Protein AF-A0A660M214-F1 (afdb_monomer)

Nearest PDB structures (foldseek):
  4fum-assembly1_A-2  TM=7.458E-01  e=4.446E-04  Staphylococcus epidermidis RP62A
  4wve-assembly2_B  TM=6.785E-01  e=3.160E-04  Staphylococcus aureus subsp. aureus NCTC 8325
  4fup-assembly2_B-3  TM=7.230E-01  e=7.010E-04  Staphylococcus epidermidis RP62A
  8deo-assembly1_A  TM=7.365E-01  e=8.802E-04  Staphylococcus epidermidis RP62A
  2ltj-assembly1_A  TM=4.507E-01  e=3.652E-03  Streptococcus pneumoniae

Solvent-accessible surface area (backbone atoms only — not comparable to full-atom values): 10164 Å² total; per-residue (Å²): 142,86,84,80,87,81,83,82,80,82,82,82,87,82,90,80,88,81,88,85,90,88,83,90,80,91,79,80,89,75,94,69,86,72,80,74,72,78,74,82,79,77,74,78,84,47,70,44,86,66,47,79,44,78,33,81,49,53,81,44,81,46,78,50,78,32,98,67,36,57,47,80,43,81,76,36,79,54,38,69,12,29,30,36,41,21,40,48,76,48,89,96,56,73,66,49,73,42,77,78,38,78,47,36,52,21,30,34,35,32,43,50,35,70,75,84,71,82,78,75,69,77,80,55,46,61,61,12,23,32,17,63,80,65,51,80,41,72,47,64,57,93,70,37,37,61,93,40,81,26,67,65,43,78,36,70,89

Structure (mmCIF, N/CA/C/O backbone):
data_AF-A0A660M214-F1
#
_entry.id   AF-A0A660M214-F1
#
loop_
_atom_site.group_PDB
_atom_site.id
_atom_site.type_symbol
_atom_site.label_atom_id
_atom_site.label_alt_id
_atom_site.label_comp_id
_atom_site.label_asym_id
_atom_site.label_entity_id
_atom_site.label_seq_id
_atom_site.pdbx_PDB_ins_code
_atom_site.Cartn_x
_atom_site.Cartn_y
_atom_site.Cartn_z
_atom_site.occupancy
_atom_site.B_iso_or_equiv
_atom_site.auth_seq_id
_atom_site.auth_comp_id
_atom_site.auth_asym_id
_atom_site.auth_atom_id
_atom_site.pdbx_PDB_model_num
ATOM 1 N N . MET A 1 1 ? 21.172 -10.373 41.834 1.00 44.69 1 MET A N 1
ATOM 2 C CA . MET A 1 1 ? 19.997 -9.555 42.207 1.00 44.69 1 MET A CA 1
ATOM 3 C C . MET A 1 1 ? 19.151 -9.334 40.966 1.00 44.69 1 MET A C 1
ATOM 5 O O . MET A 1 1 ? 19.720 -8.984 39.944 1.00 44.69 1 MET A O 1
ATOM 9 N N . GLY A 1 2 ? 17.842 -9.585 41.038 1.00 45.97 2 GLY A N 1
ATOM 10 C CA . GLY A 1 2 ? 16.908 -9.370 39.926 1.00 45.97 2 GLY A CA 1
ATOM 11 C C . GLY A 1 2 ? 15.868 -10.484 39.840 1.00 45.97 2 GLY A C 1
ATOM 12 O O . GLY A 1 2 ? 16.108 -11.518 39.226 1.00 45.97 2 GLY A O 1
ATOM 13 N N . SER A 1 3 ? 14.757 -10.296 40.544 1.00 45.28 3 SER A N 1
ATOM 14 C CA . SER A 1 3 ? 13.721 -11.285 40.849 1.00 45.28 3 SER A CA 1
ATOM 15 C C . SER A 1 3 ? 12.850 -11.655 39.638 1.00 45.28 3 SER A C 1
ATOM 17 O O . SER A 1 3 ? 12.422 -10.786 38.886 1.00 45.28 3 SER A O 1
ATOM 19 N N . LYS A 1 4 ? 12.539 -12.950 39.482 1.00 48.91 4 LYS A N 1
ATOM 20 C CA . LYS A 1 4 ? 11.520 -13.462 38.545 1.00 48.91 4 LYS A CA 1
ATOM 21 C C . LYS A 1 4 ? 10.114 -13.236 39.123 1.00 48.91 4 LYS A C 1
ATOM 23 O O . LYS A 1 4 ? 9.922 -13.546 40.300 1.00 48.91 4 LYS A O 1
ATOM 28 N N . PRO A 1 5 ? 9.116 -12.796 38.338 1.00 50.34 5 PRO A N 1
ATOM 29 C CA . PRO A 1 5 ? 7.734 -12.793 38.794 1.00 50.34 5 PRO A CA 1
ATOM 30 C C . PRO A 1 5 ? 7.165 -14.218 38.744 1.00 50.34 5 PRO A C 1
ATOM 32 O O . PRO A 1 5 ? 7.150 -14.869 37.700 1.00 50.34 5 PRO A O 1
ATOM 35 N N . GLN A 1 6 ? 6.711 -14.707 39.896 1.00 41.81 6 GLN A N 1
ATOM 36 C CA . GLN A 1 6 ? 5.898 -15.914 40.005 1.00 41.81 6 GLN A CA 1
ATOM 37 C C . GLN A 1 6 ? 4.448 -15.542 39.686 1.00 41.81 6 GLN A C 1
ATOM 39 O O . GLN A 1 6 ? 3.819 -14.764 40.402 1.00 41.81 6 GLN A O 1
ATOM 44 N N . VAL A 1 7 ? 3.935 -16.087 38.584 1.00 44.34 7 VAL A N 1
ATOM 45 C CA . VAL A 1 7 ? 2.523 -16.022 38.202 1.00 44.34 7 VAL A CA 1
ATOM 46 C C . VAL A 1 7 ? 1.737 -16.942 39.132 1.00 44.34 7 VAL A C 1
ATOM 48 O O . VAL A 1 7 ? 1.877 -18.164 39.086 1.00 44.34 7 VAL A O 1
ATOM 51 N N . VAL A 1 8 ? 0.901 -16.344 39.976 1.00 43.09 8 VAL A N 1
ATOM 52 C CA . VAL A 1 8 ? -0.061 -17.051 40.823 1.00 43.09 8 VAL A CA 1
ATOM 53 C C . VAL A 1 8 ? -1.225 -17.496 39.935 1.00 43.09 8 VAL A C 1
ATOM 55 O O . VAL A 1 8 ? -2.023 -16.679 39.482 1.00 43.09 8 VAL A O 1
ATOM 58 N N . LYS A 1 9 ? -1.307 -18.798 39.645 1.00 42.56 9 LYS A N 1
ATOM 59 C CA . LYS A 1 9 ? -2.476 -19.416 39.007 1.00 42.56 9 LYS A CA 1
ATOM 60 C C . LYS A 1 9 ? -3.574 -19.597 40.058 1.00 42.56 9 LYS A C 1
ATOM 62 O O . LYS A 1 9 ? -3.429 -20.405 40.972 1.00 42.56 9 LYS A O 1
ATOM 67 N N . GLY A 1 10 ? -4.653 -18.830 39.914 1.00 36.16 10 GLY A N 1
ATOM 68 C CA . GLY A 1 10 ? -5.899 -19.008 40.656 1.00 36.16 10 GLY A CA 1
ATOM 69 C C . GLY A 1 10 ? -6.578 -20.333 40.299 1.00 36.16 10 GLY A C 1
ATOM 70 O O . GLY A 1 10 ? -6.592 -20.752 39.142 1.00 36.16 10 GLY A O 1
ATOM 71 N N . VAL A 1 11 ? -7.096 -20.991 41.331 1.00 43.12 11 VAL A N 1
ATOM 72 C CA . VAL A 1 11 ? -7.696 -22.326 41.327 1.00 43.12 11 VAL A CA 1
ATOM 73 C C . VAL A 1 11 ? -9.134 -22.264 40.799 1.00 43.12 11 VAL A C 1
ATOM 75 O O . VAL A 1 11 ? -9.935 -21.455 41.262 1.00 43.12 11 VAL A O 1
ATOM 78 N N . ILE A 1 12 ? -9.454 -23.137 39.841 1.00 42.00 12 ILE A N 1
ATOM 79 C CA . ILE A 1 12 ? -10.815 -23.432 39.371 1.00 42.00 12 ILE A CA 1
ATOM 80 C C . ILE A 1 12 ? -11.453 -24.406 40.369 1.00 42.00 12 ILE A C 1
ATOM 82 O O . ILE A 1 12 ? -10.830 -25.392 40.760 1.00 42.00 12 ILE A O 1
ATOM 86 N N . GLY A 1 13 ? -12.676 -24.102 40.800 1.00 35.78 13 GLY A N 1
ATOM 87 C CA . GLY A 1 13 ? -13.401 -24.869 41.806 1.00 35.78 13 GLY A CA 1
ATOM 88 C C . GLY A 1 13 ? -13.932 -26.221 41.328 1.00 35.78 13 GLY A C 1
ATOM 89 O O . GLY A 1 13 ? -14.158 -26.447 40.143 1.00 35.78 13 GLY A O 1
ATOM 90 N N . ALA A 1 14 ? -14.209 -27.087 42.300 1.00 40.84 14 ALA A N 1
ATOM 91 C CA . ALA A 1 14 ? -15.187 -28.160 42.192 1.00 40.84 14 ALA A CA 1
ATOM 92 C C . ALA A 1 14 ? -15.768 -28.421 43.588 1.00 40.84 14 ALA A C 1
ATOM 94 O O . ALA A 1 14 ? -15.049 -28.747 44.531 1.00 40.84 14 ALA A O 1
ATOM 95 N N . ALA A 1 15 ? -17.077 -28.220 43.710 1.00 46.31 15 ALA A N 1
ATOM 96 C CA . ALA A 1 15 ? -17.875 -28.605 44.858 1.00 46.31 15 ALA A CA 1
ATOM 97 C C . ALA A 1 15 ? -18.158 -30.110 44.799 1.00 46.31 15 ALA A C 1
ATOM 99 O O . ALA A 1 15 ? -18.688 -30.575 43.795 1.00 46.31 15 ALA A O 1
ATOM 100 N N . VAL A 1 16 ? -17.881 -30.842 45.879 1.00 43.28 16 VAL A N 1
ATOM 101 C CA . VAL A 1 16 ? -18.529 -32.125 46.195 1.00 43.28 16 VAL A CA 1
ATOM 102 C C . VAL A 1 16 ? -18.650 -32.207 47.716 1.00 43.28 16 VAL A C 1
ATOM 104 O O . VAL A 1 16 ? -17.652 -32.139 48.429 1.00 43.28 16 VAL A O 1
ATOM 107 N N . GLY A 1 17 ? -19.887 -32.272 48.207 1.00 37.81 17 GLY A N 1
ATOM 108 C CA . GLY A 1 17 ? -20.182 -32.470 49.623 1.00 37.81 17 GLY A CA 1
ATOM 109 C C . GLY A 1 17 ? -19.992 -33.920 50.069 1.00 37.81 17 GLY A C 1
ATOM 110 O O . GLY A 1 17 ? -19.817 -34.807 49.245 1.00 37.81 17 GLY A O 1
ATOM 111 N N . ILE A 1 18 ? -20.068 -34.143 51.380 1.00 39.72 18 ILE A N 1
ATOM 112 C CA . ILE A 1 18 ? -20.897 -35.160 52.050 1.00 39.72 18 ILE A CA 1
ATOM 113 C C . ILE A 1 18 ? -20.797 -34.919 53.565 1.00 39.72 18 ILE A C 1
ATOM 115 O O . ILE A 1 18 ? -19.770 -34.502 54.093 1.00 39.72 18 ILE A O 1
ATOM 119 N N . ALA A 1 19 ? -21.932 -35.132 54.223 1.00 48.41 19 ALA A N 1
ATOM 120 C CA . ALA A 1 19 ? -22.223 -34.913 55.628 1.00 48.41 19 ALA A CA 1
ATOM 121 C C . ALA A 1 19 ? -21.449 -35.818 56.602 1.00 48.41 19 ALA A C 1
ATOM 123 O O . ALA A 1 19 ? -21.146 -36.964 56.283 1.00 48.41 19 ALA A O 1
ATOM 124 N N . ALA A 1 20 ? -21.305 -35.356 57.848 1.00 40.50 20 ALA A N 1
ATOM 125 C CA . ALA A 1 20 ? -21.393 -36.220 59.023 1.00 40.50 20 ALA A CA 1
ATOM 126 C C . ALA A 1 20 ? -21.871 -35.420 60.247 1.00 40.50 20 ALA A C 1
ATOM 128 O O . ALA A 1 20 ? -21.416 -34.311 60.515 1.00 40.50 20 ALA A O 1
ATOM 129 N N . LEU A 1 21 ? -22.843 -36.011 60.935 1.00 43.28 21 LEU A N 1
ATOM 130 C CA . LEU A 1 21 ? -23.552 -35.537 62.120 1.00 43.28 21 LEU A CA 1
ATOM 131 C C . LEU A 1 21 ? -22.698 -35.636 63.393 1.00 43.28 21 LEU A C 1
ATOM 133 O O . LEU A 1 21 ? -21.898 -36.559 63.513 1.00 43.28 21 LEU A O 1
ATOM 137 N N . ALA A 1 22 ? -23.020 -34.775 64.366 1.00 41.94 22 ALA A N 1
ATOM 138 C CA . ALA A 1 22 ? -23.243 -35.064 65.796 1.00 41.94 22 ALA A CA 1
ATOM 139 C C . ALA A 1 22 ? -22.580 -34.034 66.725 1.00 41.94 22 ALA A C 1
ATOM 141 O O . ALA A 1 22 ? -21.421 -33.676 66.543 1.00 41.94 22 ALA A O 1
ATOM 142 N N . GLY A 1 23 ? -23.302 -33.636 67.779 1.00 37.66 23 GLY A N 1
ATOM 143 C CA . GLY A 1 23 ? -22.687 -33.059 68.978 1.00 37.66 23 GLY A CA 1
ATOM 144 C C . GLY A 1 23 ? -23.420 -31.867 69.580 1.00 37.66 23 GLY A C 1
ATOM 145 O O . GLY A 1 23 ? -23.038 -30.725 69.374 1.00 37.66 23 GLY A O 1
ATOM 146 N N . ILE A 1 24 ? -24.461 -32.161 70.352 1.00 54.25 24 ILE A N 1
ATOM 147 C CA . ILE A 1 24 ? -25.142 -31.280 71.309 1.00 54.25 24 ILE A CA 1
ATOM 148 C C . ILE A 1 24 ? -24.187 -30.613 72.318 1.00 54.25 24 ILE A C 1
ATOM 150 O O . ILE A 1 24 ? -23.389 -31.293 72.954 1.00 54.25 24 ILE A O 1
ATOM 154 N N . ALA A 1 25 ? -24.362 -29.313 72.565 1.00 43.66 25 ALA A N 1
ATOM 155 C CA . ALA A 1 25 ? -24.104 -28.692 73.868 1.00 43.66 25 ALA A CA 1
ATOM 156 C C . ALA A 1 25 ? -24.850 -27.353 73.947 1.00 43.66 25 ALA A C 1
ATOM 158 O O . ALA A 1 25 ? -24.541 -26.406 73.226 1.00 43.66 25 ALA A O 1
ATOM 159 N N . GLY A 1 26 ? -25.868 -27.298 74.805 1.00 42.84 26 GLY A N 1
ATOM 160 C CA . GLY A 1 26 ? -26.567 -26.064 75.134 1.00 42.84 26 GLY A CA 1
ATOM 161 C C . GLY A 1 26 ? -25.719 -25.176 76.041 1.00 42.84 26 GLY A C 1
ATOM 162 O O . GLY A 1 26 ? -25.086 -25.661 76.975 1.00 42.84 26 GLY A O 1
ATOM 163 N N . ALA A 1 27 ? -25.764 -23.869 75.797 1.00 47.03 27 ALA A N 1
ATOM 164 C CA . ALA A 1 27 ? -25.379 -22.863 76.773 1.00 47.03 27 ALA A CA 1
ATOM 165 C C . ALA A 1 27 ? -26.286 -21.631 76.626 1.00 47.03 27 ALA A C 1
ATOM 167 O O . ALA A 1 27 ? -26.189 -20.870 75.671 1.00 47.03 27 ALA A O 1
ATOM 168 N N . MET A 1 28 ? -27.213 -21.525 77.580 1.00 41.56 28 MET A N 1
ATOM 169 C CA . MET A 1 28 ? -27.619 -20.319 78.306 1.00 41.56 28 MET A CA 1
ATOM 170 C C . MET A 1 28 ? -27.736 -18.996 77.522 1.00 41.56 28 MET A C 1
ATOM 172 O O . MET A 1 28 ? -26.759 -18.316 77.227 1.00 41.56 28 MET A O 1
ATOM 176 N N . SER A 1 29 ? -28.996 -18.605 77.327 1.00 46.06 29 SER A N 1
ATOM 177 C CA . SER A 1 29 ? -29.542 -17.244 77.379 1.00 46.06 29 SER A CA 1
ATOM 178 C C . SER A 1 29 ? -28.566 -16.110 77.730 1.00 46.06 29 SER A C 1
ATOM 180 O O . SER A 1 29 ? -28.118 -15.998 78.870 1.00 46.06 29 SER A O 1
ATOM 182 N N . ASN A 1 30 ? -28.434 -15.147 76.816 1.00 47.56 30 ASN A N 1
ATOM 183 C CA . ASN A 1 30 ? -28.446 -13.747 77.223 1.00 47.56 30 ASN A CA 1
ATOM 184 C C . ASN A 1 30 ? -29.223 -12.920 76.191 1.00 47.56 30 ASN A C 1
ATOM 186 O O . ASN A 1 30 ? -28.785 -12.723 75.058 1.00 47.56 30 ASN A O 1
ATOM 190 N N . GLY A 1 31 ? -30.430 -12.503 76.575 1.00 54.09 31 GLY A N 1
ATOM 191 C CA . GLY A 1 31 ? -31.305 -11.662 75.771 1.00 54.09 31 GLY A CA 1
ATOM 192 C C . GLY A 1 31 ? -30.732 -10.257 75.637 1.00 54.09 31 GLY A C 1
ATOM 193 O O . GLY A 1 31 ? -31.048 -9.369 76.420 1.00 54.09 31 GLY A O 1
ATOM 194 N N . GLN A 1 32 ? -29.917 -10.046 74.612 1.00 46.84 32 GLN A N 1
ATOM 195 C CA . GLN 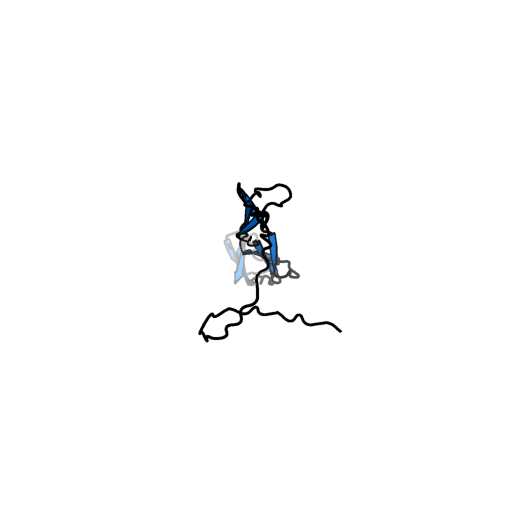A 1 32 ? -29.677 -8.731 74.036 1.00 46.84 32 GLN A CA 1
ATOM 196 C C . GLN A 1 32 ? -30.253 -8.772 72.625 1.00 46.84 32 GLN A C 1
ATOM 198 O O . GLN A 1 32 ? -29.621 -9.264 71.693 1.00 46.84 32 GLN A O 1
ATOM 203 N N . GLN A 1 33 ? -31.490 -8.290 72.481 1.00 50.88 33 GLN A N 1
ATOM 204 C CA . GLN A 1 33 ? -32.053 -7.930 71.184 1.00 50.88 33 GLN A CA 1
ATOM 205 C C . GLN A 1 33 ? -31.212 -6.782 70.622 1.00 50.88 33 GLN A C 1
ATOM 207 O O . GLN A 1 33 ? -31.506 -5.605 70.822 1.00 50.88 33 GLN A O 1
ATOM 212 N N . GLN A 1 34 ? -30.118 -7.135 69.952 1.00 46.06 34 GLN A N 1
ATOM 213 C CA . GLN A 1 34 ? -29.415 -6.224 69.073 1.00 46.06 34 GLN A CA 1
ATOM 214 C C . GLN A 1 34 ? -30.371 -5.948 67.917 1.00 46.06 34 GLN A C 1
ATOM 216 O O . GLN A 1 34 ? -30.558 -6.781 67.031 1.00 46.06 34 GLN A O 1
ATOM 221 N N . HIS A 1 35 ? -31.025 -4.788 67.962 1.00 49.97 35 HIS A N 1
ATOM 222 C CA . HIS A 1 35 ? -31.578 -4.167 66.770 1.00 49.97 35 HIS A CA 1
ATOM 223 C C . HIS A 1 35 ? -30.417 -3.998 65.787 1.00 49.97 35 HIS A C 1
ATOM 225 O O . HIS A 1 35 ? -29.660 -3.033 65.863 1.00 49.97 35 HIS A O 1
ATOM 231 N N . ALA A 1 36 ? -30.235 -4.983 64.908 1.00 50.72 36 ALA A N 1
ATOM 232 C CA . ALA A 1 36 ? -29.344 -4.872 63.774 1.00 50.72 36 ALA A CA 1
ATOM 233 C C . ALA A 1 36 ? -29.888 -3.745 62.893 1.00 50.72 36 ALA A C 1
ATOM 235 O O . ALA A 1 36 ? -30.927 -3.884 62.245 1.00 50.72 36 ALA A O 1
ATOM 236 N N . THR A 1 37 ? -29.214 -2.600 62.911 1.00 56.75 37 THR A N 1
ATOM 237 C CA . THR A 1 37 ? -29.400 -1.572 61.893 1.00 56.75 37 THR A CA 1
ATOM 238 C C . THR A 1 37 ? -29.143 -2.215 60.526 1.00 56.75 37 THR A C 1
ATOM 240 O O . THR A 1 37 ? -28.146 -2.928 60.375 1.00 56.75 37 THR A O 1
ATOM 243 N N . PRO A 1 38 ? -30.020 -2.018 59.522 1.00 57.97 38 PRO A N 1
ATOM 244 C CA . PRO A 1 38 ? -29.754 -2.509 58.178 1.00 57.97 38 PRO A CA 1
ATOM 245 C C . PRO A 1 38 ? -28.405 -1.960 57.718 1.00 57.97 38 PRO A C 1
ATOM 247 O O . PRO A 1 38 ? -28.174 -0.750 57.786 1.00 57.97 38 PRO A O 1
ATOM 250 N N . ALA A 1 39 ? -27.506 -2.842 57.277 1.00 56.41 39 ALA A N 1
ATOM 251 C CA . ALA A 1 39 ? -26.265 -2.413 56.649 1.00 56.41 39 ALA A CA 1
ATOM 252 C C . ALA A 1 39 ? -26.612 -1.439 55.505 1.00 56.41 39 ALA A C 1
ATOM 254 O O . ALA A 1 39 ? -27.578 -1.694 54.775 1.00 56.41 39 ALA A O 1
ATOM 255 N N . PRO A 1 40 ? -25.882 -0.321 55.341 1.00 56.69 40 PRO A N 1
ATOM 256 C CA . PRO A 1 40 ? -26.174 0.627 54.280 1.00 56.69 40 PRO A CA 1
ATOM 257 C C . PRO A 1 40 ? -26.089 -0.106 52.941 1.00 56.69 40 PRO A C 1
ATOM 259 O O . PRO A 1 40 ? -25.043 -0.642 52.576 1.00 56.69 40 PRO A O 1
ATOM 262 N N . VAL A 1 41 ? -27.210 -0.163 52.223 1.00 57.22 41 VAL A N 1
ATOM 263 C CA . VAL A 1 41 ? -27.279 -0.753 50.886 1.00 57.22 41 VAL A CA 1
ATOM 264 C C . VAL A 1 41 ? -26.455 0.143 49.968 1.00 57.22 41 VAL A C 1
ATOM 266 O O . VAL A 1 41 ? -26.931 1.174 49.490 1.00 57.22 41 VAL A O 1
ATOM 269 N N . ILE A 1 42 ? -25.188 -0.212 49.752 1.00 64.69 42 ILE A N 1
ATOM 270 C CA . ILE A 1 42 ? -24.345 0.461 48.768 1.00 64.69 42 ILE A CA 1
ATOM 271 C C . ILE A 1 42 ? -24.939 0.129 47.400 1.00 64.69 42 ILE A C 1
ATOM 273 O O . ILE A 1 42 ? -24.706 -0.943 46.849 1.00 64.69 42 ILE A O 1
ATOM 277 N N . GLN A 1 43 ? -25.757 1.035 46.863 1.00 66.50 43 GLN A N 1
ATOM 278 C CA . GLN A 1 43 ? -26.312 0.860 45.524 1.00 66.50 43 GLN A CA 1
ATOM 279 C C . GLN A 1 43 ? -25.151 0.791 44.515 1.00 66.50 43 GLN A C 1
ATOM 281 O O . GLN A 1 43 ? -24.276 1.664 44.568 1.00 66.50 43 GLN A O 1
ATOM 286 N N . PRO A 1 44 ? -25.103 -0.195 43.606 1.00 85.06 44 PRO A N 1
ATOM 287 C CA . PRO A 1 44 ? -24.039 -0.279 42.610 1.00 85.06 44 PRO A CA 1
ATOM 288 C C . PRO A 1 44 ? -24.106 0.909 41.637 1.00 85.06 44 PRO A C 1
ATOM 290 O O . PRO A 1 44 ? -25.181 1.449 41.375 1.00 85.06 44 PRO A O 1
ATOM 293 N N . VAL A 1 45 ? -22.957 1.346 41.110 1.00 91.00 45 VAL A N 1
ATOM 294 C CA . VAL A 1 45 ? -22.922 2.332 40.016 1.00 91.00 45 VAL A CA 1
ATOM 295 C C . VAL A 1 45 ? -23.321 1.635 38.724 1.00 91.00 45 VAL A C 1
ATOM 297 O O . VAL A 1 45 ? -22.780 0.586 38.379 1.00 91.00 45 VAL A O 1
ATOM 300 N N . THR A 1 46 ? -24.273 2.226 38.016 1.00 94.44 46 THR A N 1
ATOM 301 C CA . THR A 1 46 ? -24.729 1.775 36.699 1.00 94.44 46 THR A CA 1
ATOM 302 C C . THR A 1 46 ? -24.186 2.708 35.623 1.00 94.44 46 THR A C 1
ATOM 304 O O . THR A 1 46 ? -23.842 3.850 35.914 1.00 94.44 46 THR A O 1
ATOM 307 N N . TYR A 1 47 ? -24.082 2.216 34.389 1.00 95.69 47 TYR A N 1
ATOM 308 C CA . TYR A 1 47 ? -23.572 2.988 33.257 1.00 95.69 47 TYR A CA 1
ATOM 309 C C . TYR A 1 47 ? -24.612 3.023 32.137 1.00 95.69 47 TYR A C 1
ATOM 311 O O . TYR A 1 47 ? -25.099 1.971 31.718 1.00 95.69 47 TYR A O 1
ATOM 319 N N . SER A 1 48 ? -24.941 4.220 31.661 1.00 94.88 48 SER A N 1
ATOM 320 C CA . SER A 1 48 ? -25.946 4.482 30.623 1.00 94.88 48 SER A CA 1
ATOM 321 C C . SER A 1 48 ? -25.447 5.536 29.628 1.00 94.88 48 SER A C 1
ATOM 323 O O . SER A 1 48 ? -24.281 5.929 29.665 1.00 94.88 48 SER A O 1
ATOM 325 N N . ASP A 1 49 ? -26.312 5.954 28.696 1.00 96.25 49 ASP A N 1
ATOM 326 C CA . ASP A 1 49 ? -26.058 7.069 27.767 1.00 96.25 49 ASP A CA 1
ATOM 327 C C . ASP A 1 49 ? -24.756 6.921 26.977 1.00 96.25 49 ASP A C 1
ATOM 329 O O . ASP A 1 49 ? -23.924 7.826 26.884 1.00 96.25 49 ASP A O 1
ATOM 333 N N . CYS A 1 50 ? -24.564 5.719 26.439 1.00 97.56 50 CYS A N 1
ATOM 334 C CA . CYS A 1 50 ? -23.328 5.357 25.780 1.00 97.56 50 CYS A CA 1
ATOM 335 C C . CYS A 1 50 ? -23.222 5.968 24.381 1.00 97.56 50 CYS A C 1
ATOM 337 O O . CYS A 1 50 ? -24.163 5.883 23.591 1.00 97.56 50 CYS A O 1
ATOM 339 N N . ARG A 1 51 ? -22.034 6.469 24.037 1.00 97.94 51 ARG A N 1
ATOM 340 C CA . ARG A 1 51 ? -21.669 6.852 22.668 1.00 97.94 51 ARG A CA 1
ATOM 341 C C . ARG A 1 51 ? -20.503 6.017 22.158 1.00 97.94 51 ARG A C 1
ATOM 343 O O . ARG A 1 51 ? -19.674 5.563 22.946 1.00 97.94 51 ARG A O 1
ATOM 350 N N . THR A 1 52 ? -20.438 5.840 20.846 1.00 98.25 52 THR A N 1
ATOM 351 C CA . THR A 1 52 ? -19.288 5.223 20.182 1.00 98.25 52 THR A CA 1
ATOM 352 C C . THR A 1 52 ? -18.397 6.316 19.616 1.00 98.25 52 THR A C 1
ATOM 354 O O . THR A 1 52 ? -18.878 7.234 18.959 1.00 98.25 52 THR A O 1
ATOM 357 N N . GLU A 1 53 ? -17.103 6.206 19.875 1.00 98.12 53 GLU A N 1
ATOM 358 C CA . GLU A 1 53 ? -16.062 7.047 19.297 1.00 98.12 53 GLU A CA 1
ATOM 359 C C . GLU A 1 53 ? -15.088 6.175 18.504 1.00 98.12 53 GLU A C 1
ATOM 361 O O . GLU A 1 53 ? -14.808 5.032 18.876 1.00 98.12 53 GLU A O 1
ATOM 366 N N . GLU A 1 54 ? -14.558 6.719 17.415 1.00 98.38 54 GLU A N 1
ATOM 367 C CA . GLU A 1 54 ? -13.555 6.041 16.599 1.00 98.38 54 GLU A CA 1
ATOM 368 C C . GLU A 1 54 ? -12.182 6.067 17.279 1.00 98.38 54 GLU A C 1
ATOM 370 O O . GLU A 1 54 ? -11.819 7.015 17.981 1.00 98.38 54 GLU A O 1
ATOM 375 N N . ILE A 1 55 ? -11.409 5.005 17.058 1.00 98.38 55 ILE A N 1
ATOM 376 C CA . ILE A 1 55 ? -9.999 4.931 17.437 1.00 98.38 55 ILE A CA 1
ATOM 377 C C . ILE A 1 55 ? -9.193 4.976 16.134 1.00 98.38 55 ILE A C 1
ATOM 379 O O . ILE A 1 55 ? -9.309 4.043 15.332 1.00 98.38 55 ILE A O 1
ATOM 383 N N . PRO A 1 56 ? -8.393 6.025 15.884 1.00 98.38 56 PRO A N 1
ATOM 384 C CA . PRO A 1 56 ? -7.594 6.096 14.671 1.00 98.38 56 PRO A CA 1
ATOM 385 C C . PRO A 1 56 ? -6.530 4.995 14.669 1.00 98.38 56 PRO A C 1
ATOM 387 O O . PRO A 1 56 ? -6.071 4.547 15.721 1.00 98.38 56 PRO A O 1
ATOM 390 N N . PHE A 1 57 ? -6.129 4.572 13.476 1.00 98.12 57 PHE A N 1
ATOM 391 C CA . PHE A 1 57 ? -4.974 3.704 13.300 1.00 98.12 57 PHE A CA 1
ATOM 392 C C . PHE A 1 57 ? -3.725 4.526 12.986 1.00 98.12 57 PHE A C 1
ATOM 394 O O . PHE A 1 57 ? -3.807 5.657 12.504 1.00 98.12 57 PHE A O 1
ATOM 401 N N . GLU A 1 58 ? -2.559 3.925 13.197 1.00 98.00 58 GLU A N 1
ATOM 402 C CA . GLU A 1 58 ? -1.280 4.523 12.823 1.00 98.00 58 GLU A CA 1
ATOM 403 C C . GLU A 1 58 ? -0.758 3.944 11.506 1.00 98.00 58 GLU A C 1
ATOM 405 O O . GLU A 1 58 ? -1.129 2.841 11.093 1.00 98.00 58 GLU A O 1
ATOM 410 N N . THR A 1 59 ? 0.135 4.683 10.844 1.00 98.38 59 THR A N 1
ATOM 411 C CA . THR A 1 59 ? 0.886 4.171 9.691 1.00 98.38 59 THR A CA 1
ATOM 412 C C . THR A 1 59 ? 2.269 3.719 10.138 1.00 98.38 59 THR A C 1
ATOM 414 O O . THR A 1 59 ? 3.021 4.502 10.715 1.00 98.38 59 THR A O 1
ATOM 417 N N . GLN A 1 60 ? 2.616 2.469 9.852 1.00 98.19 60 GLN A N 1
ATOM 418 C CA . GLN A 1 60 ? 3.909 1.876 10.170 1.00 98.19 60 GLN A CA 1
ATOM 419 C C . GLN A 1 60 ? 4.682 1.550 8.895 1.00 98.19 60 GLN A C 1
ATOM 421 O O . GLN A 1 60 ? 4.108 1.122 7.894 1.00 98.19 60 GLN A O 1
ATOM 426 N N . TYR A 1 61 ? 5.998 1.741 8.954 1.00 97.50 61 TYR A N 1
ATOM 427 C CA . TYR A 1 61 ? 6.906 1.437 7.857 1.00 97.50 61 TYR A CA 1
ATOM 428 C C . TYR A 1 61 ? 7.777 0.238 8.224 1.00 97.50 61 TYR A C 1
ATOM 430 O O . TYR A 1 61 ? 8.416 0.227 9.274 1.00 97.50 61 TYR A O 1
ATOM 438 N N . GLU A 1 62 ? 7.828 -0.748 7.338 1.00 97.44 62 GLU A N 1
ATOM 439 C CA . GLU A 1 62 ? 8.673 -1.937 7.459 1.00 97.44 62 GLU A CA 1
ATOM 440 C C . GLU A 1 62 ? 9.678 -2.007 6.299 1.00 97.44 62 GLU A C 1
ATOM 442 O O . GLU A 1 62 ? 9.483 -1.392 5.252 1.00 97.44 62 GLU A O 1
ATOM 447 N N . GLY A 1 63 ? 10.738 -2.803 6.452 1.00 95.38 63 GLY A N 1
ATOM 448 C CA . GLY A 1 63 ? 11.732 -3.043 5.403 1.00 95.38 63 GLY A CA 1
ATOM 449 C C . GLY A 1 63 ? 12.959 -2.138 5.499 1.00 95.38 63 GLY A C 1
ATOM 450 O O . GLY A 1 63 ? 13.293 -1.632 6.569 1.00 95.38 63 GLY A O 1
ATOM 451 N N . SER A 1 64 ? 13.679 -1.982 4.388 1.00 92.69 64 SER A N 1
ATOM 452 C CA . SER A 1 64 ? 14.954 -1.260 4.361 1.00 92.69 64 SER A CA 1
ATOM 453 C C . SER A 1 64 ? 15.098 -0.375 3.132 1.00 92.69 64 SER A C 1
ATOM 455 O O . SER A 1 64 ? 14.416 -0.532 2.117 1.00 92.69 64 SER A O 1
ATOM 457 N N . THR A 1 65 ? 16.003 0.592 3.241 1.00 9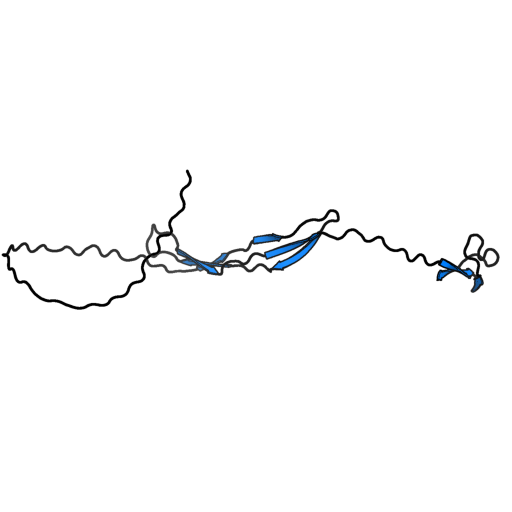4.38 65 THR A N 1
ATOM 458 C CA . THR A 1 65 ? 16.386 1.476 2.146 1.00 94.38 65 THR A CA 1
ATOM 459 C C . THR A 1 65 ? 17.702 0.990 1.545 1.00 94.38 65 THR A C 1
ATOM 461 O O . THR A 1 65 ? 18.634 0.624 2.260 1.00 94.38 65 THR A O 1
ATOM 464 N N . GLY A 1 66 ? 17.768 0.932 0.215 1.00 93.56 66 GLY A N 1
ATOM 465 C CA . GLY A 1 66 ? 18.987 0.570 -0.503 1.00 93.56 66 GLY A CA 1
ATOM 466 C C . GLY A 1 66 ? 19.804 1.789 -0.911 1.00 93.56 66 GLY A C 1
ATOM 467 O O . GLY A 1 66 ? 19.294 2.908 -0.952 1.00 93.56 66 GLY A O 1
ATOM 468 N N . GLN A 1 67 ? 21.052 1.552 -1.322 1.00 95.81 67 GLN A N 1
ATOM 469 C CA . GLN A 1 67 ? 21.929 2.580 -1.899 1.00 95.81 67 GLN A CA 1
ATOM 470 C C . GLN A 1 67 ? 21.298 3.291 -3.111 1.00 95.81 67 GLN A C 1
ATOM 472 O O . GLN A 1 67 ? 21.544 4.471 -3.337 1.00 95.81 67 GLN A O 1
ATOM 477 N N . TYR A 1 68 ? 20.465 2.585 -3.880 1.00 93.44 68 TYR A N 1
ATOM 478 C CA . TYR A 1 68 ? 19.786 3.111 -5.070 1.00 93.44 68 TYR A CA 1
ATOM 479 C C . TYR A 1 68 ? 18.347 3.581 -4.791 1.00 93.44 68 TYR A C 1
ATOM 481 O O . TYR A 1 68 ? 17.553 3.742 -5.720 1.00 93.44 68 TYR A O 1
ATOM 489 N N . GLY A 1 69 ? 17.999 3.785 -3.517 1.00 95.88 69 GLY A N 1
ATOM 490 C CA . GLY A 1 69 ? 16.657 4.144 -3.068 1.00 95.88 69 GLY A CA 1
ATOM 491 C C . GLY A 1 69 ? 15.793 2.930 -2.722 1.00 95.88 69 GLY A C 1
ATOM 492 O O . GLY A 1 69 ? 16.293 1.836 -2.443 1.00 95.88 69 GLY A O 1
ATOM 493 N N . TYR A 1 70 ? 14.479 3.134 -2.701 1.00 97.06 70 TYR A N 1
ATOM 494 C CA . TYR A 1 70 ? 13.487 2.119 -2.353 1.00 97.06 70 TYR A CA 1
ATOM 495 C C . TYR A 1 70 ? 12.171 2.354 -3.100 1.00 97.06 70 TYR A C 1
ATOM 497 O O . TYR A 1 70 ? 11.923 3.442 -3.618 1.00 97.06 70 TYR A O 1
ATOM 505 N N . THR A 1 71 ? 11.331 1.327 -3.142 1.00 96.62 71 THR A N 1
ATOM 506 C CA . THR A 1 71 ? 9.923 1.408 -3.544 1.00 96.62 71 THR A CA 1
ATOM 507 C C . THR A 1 71 ? 9.032 1.167 -2.333 1.00 96.62 71 THR A C 1
ATOM 509 O O . THR A 1 71 ? 9.423 0.423 -1.435 1.00 96.62 71 THR A O 1
ATOM 512 N N . GLU A 1 72 ? 7.843 1.764 -2.315 1.00 97.94 72 GLU A N 1
ATOM 513 C CA . GLU A 1 72 ? 6.839 1.555 -1.267 1.00 97.94 72 GLU A CA 1
ATOM 514 C C . GLU A 1 72 ? 5.659 0.744 -1.801 1.00 97.94 72 GLU A C 1
ATOM 516 O O . GLU A 1 72 ? 5.182 0.980 -2.911 1.00 97.94 72 GLU A O 1
ATOM 521 N N . ALA A 1 73 ? 5.189 -0.207 -0.998 1.00 97.44 73 ALA A N 1
ATOM 522 C CA . ALA A 1 73 ? 3.977 -0.968 -1.264 1.00 97.44 73 ALA A CA 1
ATOM 523 C C . ALA A 1 73 ? 3.144 -1.089 0.014 1.00 97.44 73 ALA A C 1
ATOM 525 O O . ALA A 1 73 ? 3.683 -1.317 1.097 1.00 97.44 73 ALA A O 1
ATOM 526 N N . VAL A 1 74 ? 1.822 -0.970 -0.110 1.00 98.19 74 VAL A N 1
ATOM 527 C CA . VAL A 1 74 ? 0.908 -1.217 1.011 1.00 98.19 74 VAL A CA 1
ATOM 528 C C . VAL A 1 74 ? 0.853 -2.722 1.261 1.00 98.19 74 VAL A C 1
ATOM 530 O O . VAL A 1 74 ? 0.386 -3.481 0.415 1.00 98.19 74 VAL A O 1
ATOM 533 N N . LYS A 1 75 ? 1.336 -3.158 2.426 1.00 97.81 75 LYS A N 1
ATOM 534 C CA . LYS A 1 75 ? 1.242 -4.550 2.892 1.00 97.81 75 LYS A CA 1
ATOM 535 C C . LYS A 1 75 ? -0.063 -4.801 3.635 1.00 97.81 75 LYS A C 1
ATOM 537 O O . LYS A 1 75 ? -0.618 -5.890 3.537 1.00 97.81 75 LYS A O 1
ATOM 542 N N . GLN A 1 76 ? -0.543 -3.804 4.372 1.00 98.19 76 GLN A N 1
ATOM 543 C CA . GLN A 1 76 ? -1.789 -3.895 5.122 1.00 98.19 76 GLN A CA 1
ATOM 544 C C . GLN A 1 76 ? -2.506 -2.552 5.107 1.00 98.19 76 GLN A C 1
ATOM 546 O O . GLN A 1 76 ? -1.919 -1.531 5.459 1.00 98.19 76 GLN A O 1
ATOM 551 N N . GLN A 1 77 ? -3.782 -2.561 4.733 1.00 98.31 77 GLN A N 1
ATOM 552 C CA . GLN A 1 77 ? -4.621 -1.375 4.828 1.00 98.31 77 GLN A CA 1
ATOM 553 C C . GLN A 1 77 ? -5.022 -1.139 6.287 1.00 98.31 77 GLN A C 1
ATOM 555 O O . GLN A 1 77 ? -5.440 -2.067 6.978 1.00 98.31 77 GLN A O 1
ATOM 560 N N . GLY A 1 78 ? -4.913 0.109 6.741 1.00 98.06 78 GLY A N 1
ATOM 561 C CA . GLY A 1 78 ? -5.379 0.496 8.067 1.00 98.06 78 GLY A CA 1
ATOM 562 C C . GLY A 1 78 ? -6.902 0.479 8.176 1.00 98.06 78 GLY A C 1
ATOM 563 O O . GLY A 1 78 ? -7.604 0.845 7.231 1.00 98.06 78 GLY A O 1
ATOM 564 N N . VAL A 1 79 ? -7.402 0.069 9.339 1.00 98.44 79 VAL A N 1
ATOM 565 C CA . VAL A 1 79 ? -8.830 0.042 9.672 1.00 98.44 79 VAL A CA 1
ATOM 566 C C . VAL A 1 79 ? -9.018 0.736 11.011 1.00 98.44 79 VAL A C 1
ATOM 568 O O . VAL A 1 79 ? -8.333 0.414 11.983 1.00 98.44 79 VAL A O 1
ATOM 571 N N . VAL A 1 80 ? -9.928 1.707 11.063 1.00 98.44 80 VAL A N 1
A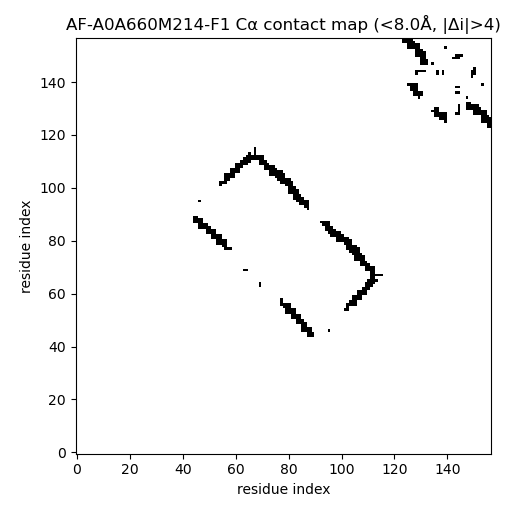TOM 572 C CA . VAL A 1 80 ? -10.240 2.418 12.307 1.00 98.44 80 VAL A CA 1
ATOM 573 C C . VAL A 1 80 ? -10.870 1.461 13.317 1.00 98.44 80 VAL A C 1
ATOM 575 O O . VAL A 1 80 ? -11.694 0.614 12.973 1.00 98.44 80 VAL A O 1
ATOM 578 N N . GLY A 1 81 ? -10.453 1.583 14.571 1.00 98.38 81 GLY A N 1
ATOM 579 C CA . GLY A 1 81 ? -11.082 0.902 15.692 1.00 98.38 81 GLY A CA 1
ATOM 580 C C . GLY A 1 81 ? -12.278 1.693 16.213 1.00 98.38 81 GLY A C 1
ATOM 581 O O . GLY A 1 81 ? -12.611 2.771 15.720 1.00 98.38 81 GLY A O 1
ATOM 582 N N . SER A 1 82 ? -12.909 1.188 17.266 1.00 98.38 82 SER A N 1
ATOM 583 C CA . SE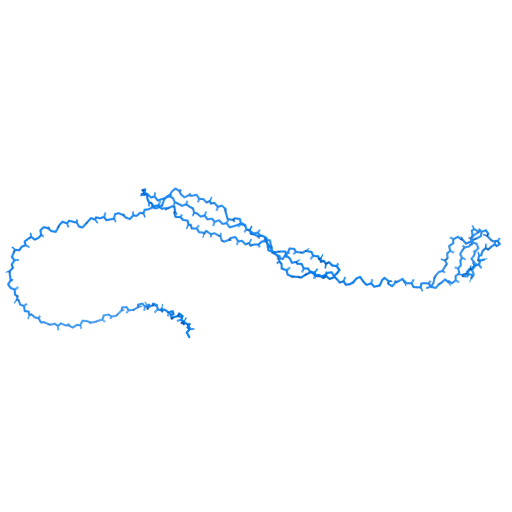R A 1 82 ? -13.972 1.910 17.963 1.00 98.38 82 SER A CA 1
ATOM 584 C C . SER A 1 82 ? -13.986 1.597 19.454 1.00 98.38 82 SER A C 1
ATOM 586 O O . SER A 1 82 ? -13.690 0.480 19.889 1.00 98.38 82 SER A O 1
ATOM 588 N N . LYS A 1 83 ? -14.349 2.601 20.248 1.00 98.31 83 LYS A N 1
ATOM 589 C CA . LYS A 1 83 ? -14.585 2.495 21.688 1.00 98.31 83 LYS A CA 1
ATOM 590 C C . LYS A 1 83 ? -15.988 2.977 22.022 1.00 98.31 83 LYS A C 1
ATOM 592 O O . LYS A 1 83 ? -16.489 3.933 21.439 1.00 98.31 83 LYS A O 1
ATOM 597 N N . LYS A 1 84 ? -16.600 2.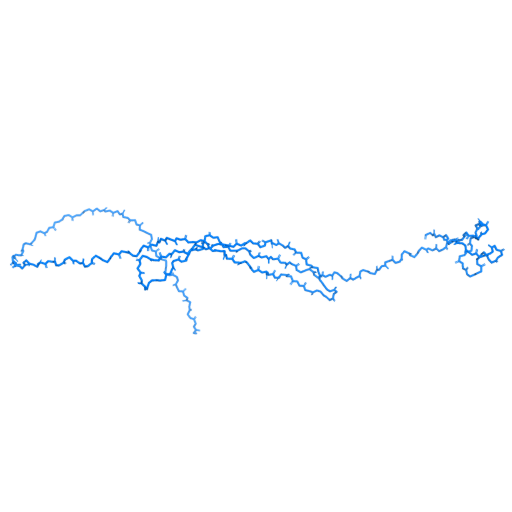334 23.002 1.00 98.44 84 LYS A N 1
ATOM 598 C CA . LYS A 1 84 ? -17.828 2.762 23.654 1.00 98.44 84 LYS A CA 1
ATOM 599 C C . LYS A 1 84 ? -17.474 3.528 24.914 1.00 98.44 84 LYS A C 1
ATOM 601 O O . LYS A 1 84 ? -16.636 3.075 25.688 1.00 98.44 84 LYS A O 1
ATOM 606 N N . ILE A 1 85 ? -18.128 4.655 25.130 1.00 98.38 85 ILE A N 1
ATOM 607 C CA . ILE A 1 85 ? -17.976 5.474 26.329 1.00 98.38 85 ILE A CA 1
ATOM 608 C C . ILE A 1 85 ? -19.360 5.618 26.941 1.00 98.38 85 ILE A C 1
ATOM 610 O O . ILE A 1 85 ? -20.262 6.127 26.278 1.00 98.38 85 ILE A O 1
ATOM 614 N N . CYS A 1 86 ? -19.535 5.140 28.170 1.00 97.88 86 CYS A N 1
ATOM 615 C CA . CYS A 1 86 ? -20.798 5.193 28.903 1.00 97.88 86 CYS A CA 1
ATOM 616 C C . CYS A 1 86 ? -20.656 6.047 30.161 1.00 97.88 86 CYS A C 1
ATOM 618 O O . CYS A 1 86 ? -19.675 5.908 30.895 1.00 97.88 86 CYS A O 1
ATOM 620 N N . LYS A 1 87 ? -21.671 6.864 30.442 1.00 97.06 87 LYS A N 1
ATOM 621 C CA . LYS A 1 87 ? -21.694 7.745 31.608 1.00 97.06 87 LYS A CA 1
ATOM 622 C C . LYS A 1 87 ? -22.113 6.990 32.868 1.00 97.06 87 LYS A C 1
ATOM 624 O O . LYS A 1 87 ? -23.025 6.162 32.789 1.00 97.06 87 LYS A O 1
ATOM 629 N N . PRO A 1 88 ? -21.496 7.265 34.026 1.00 96.88 88 PRO A N 1
ATOM 630 C CA . PRO A 1 88 ? -21.910 6.677 35.290 1.00 96.88 88 PRO A CA 1
ATOM 631 C C . PRO A 1 88 ? -23.183 7.342 35.821 1.00 96.88 88 PRO A C 1
ATOM 633 O O . PRO A 1 88 ? -23.409 8.538 35.649 1.00 96.88 88 PRO A O 1
ATOM 636 N N . SER A 1 89 ? -23.987 6.583 36.562 1.00 93.75 89 SER A N 1
ATOM 637 C CA . SER A 1 89 ? -25.197 7.090 37.220 1.00 93.75 89 SER A CA 1
ATOM 638 C C . SER A 1 89 ? -24.929 7.936 38.466 1.00 93.75 89 SER A C 1
ATOM 640 O O . SER A 1 89 ? -25.864 8.504 39.031 1.00 93.75 89 SER A O 1
ATOM 642 N N . LYS A 1 90 ? -23.670 8.029 38.913 1.00 91.31 90 LYS A N 1
ATOM 643 C CA . LYS A 1 90 ? -23.269 8.795 40.099 1.00 91.31 90 LYS A CA 1
ATOM 644 C C . LYS A 1 90 ? -22.121 9.758 39.785 1.00 91.31 90 LYS A C 1
ATOM 646 O O . LYS A 1 90 ? -21.187 9.363 39.089 1.00 91.31 90 LYS A O 1
ATOM 651 N N . PRO A 1 91 ? -22.144 10.982 40.341 1.00 88.00 91 PRO A N 1
ATOM 652 C CA . PRO A 1 91 ? -21.037 11.925 40.216 1.00 88.00 91 PRO A CA 1
ATOM 653 C C . PRO A 1 91 ? -19.793 11.424 40.965 1.00 88.00 91 PRO A C 1
ATOM 655 O O . PRO A 1 91 ? -19.904 10.686 41.945 1.00 88.00 91 PRO A O 1
ATOM 658 N N . GLY A 1 92 ? -18.609 11.839 40.509 1.00 90.19 92 GLY A N 1
ATOM 659 C CA . GLY A 1 92 ? -17.319 11.413 41.074 1.00 90.19 92 GLY A CA 1
ATOM 660 C C . GLY A 1 92 ? -16.799 10.073 40.541 1.00 90.19 92 GLY A C 1
ATOM 661 O O . GLY A 1 92 ? -15.767 9.600 41.007 1.00 90.19 92 GLY A O 1
ATOM 662 N N . TYR A 1 93 ? -17.499 9.475 39.575 1.00 92.06 93 TYR A N 1
ATOM 663 C CA . TYR A 1 93 ? -17.034 8.319 38.812 1.00 92.06 93 TYR A CA 1
ATOM 664 C C . TYR A 1 93 ? -16.651 8.766 37.402 1.00 92.06 93 TYR A C 1
ATOM 666 O O . TYR A 1 93 ? -17.291 9.653 36.837 1.00 92.06 93 TYR A O 1
ATOM 674 N N . GLU A 1 94 ? -15.616 8.141 36.851 1.00 95.81 94 GLU A N 1
ATOM 675 C CA . GLU A 1 94 ? -15.190 8.352 35.467 1.00 95.81 94 GLU A CA 1
ATOM 676 C C . GLU A 1 94 ? -16.098 7.599 34.489 1.00 95.81 94 GLU A C 1
ATOM 678 O O . GLU A 1 94 ? -16.733 6.597 34.841 1.00 95.81 94 GLU A O 1
ATOM 683 N N . ASP A 1 95 ? -16.127 8.060 33.239 1.00 96.81 95 ASP A N 1
ATOM 684 C CA . ASP A 1 95 ? -16.818 7.353 32.166 1.00 96.81 95 ASP A CA 1
ATOM 685 C C . ASP A 1 95 ? -16.212 5.956 31.959 1.00 96.81 95 ASP A C 1
ATOM 687 O O . ASP A 1 95 ? -14.992 5.762 31.933 1.00 96.81 95 ASP A O 1
ATOM 691 N N . LYS A 1 96 ? -17.073 4.956 31.749 1.00 96.88 96 LYS A N 1
ATOM 692 C CA . LYS A 1 96 ? -16.618 3.608 31.407 1.00 96.88 96 LYS A CA 1
ATOM 693 C C . LYS A 1 96 ? -16.282 3.557 29.925 1.00 96.88 96 LYS A C 1
ATOM 695 O O . LYS A 1 96 ? -17.177 3.655 29.085 1.00 96.88 96 LYS A O 1
ATOM 700 N N . VAL A 1 97 ? -15.006 3.337 29.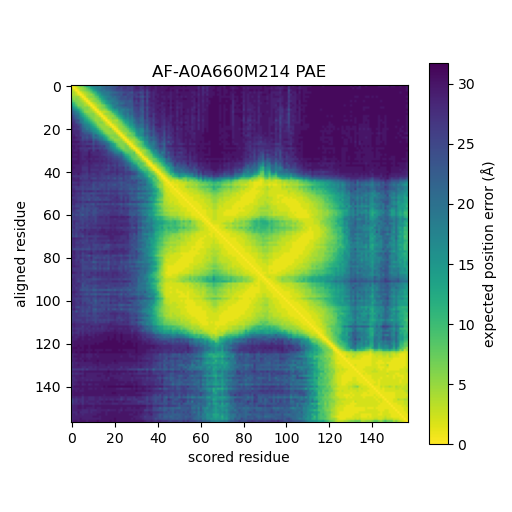629 1.00 98.00 97 VAL A N 1
ATOM 701 C CA . VAL A 1 97 ? -14.502 3.149 28.267 1.00 98.00 97 VAL A CA 1
ATOM 702 C C . VAL A 1 97 ? -14.307 1.663 27.984 1.00 98.00 97 VAL A C 1
ATOM 704 O O . VAL A 1 97 ? -13.643 0.957 28.740 1.00 98.00 97 VAL A O 1
ATOM 707 N N . GLU A 1 98 ? -14.867 1.190 26.879 1.00 97.69 98 GLU A N 1
ATOM 708 C CA . GLU A 1 98 ? -14.745 -0.190 26.414 1.00 97.69 98 GLU A CA 1
ATOM 709 C C . GLU A 1 98 ? -14.346 -0.195 24.940 1.00 97.69 98 GLU A C 1
ATOM 711 O O . GLU A 1 98 ? -15.043 0.371 24.102 1.00 97.69 98 GLU A O 1
ATOM 716 N N . VAL A 1 99 ? -13.217 -0.816 24.601 1.00 98.06 99 VAL A N 1
ATOM 717 C CA . VAL A 1 99 ? -12.799 -0.957 23.200 1.00 98.06 99 VAL A CA 1
ATOM 718 C C . VAL A 1 99 ? -13.642 -2.054 22.557 1.00 98.06 99 VAL A C 1
ATOM 720 O O . VAL A 1 99 ? -13.529 -3.216 22.934 1.00 98.06 99 VAL A O 1
ATOM 723 N N . ILE A 1 100 ? -14.483 -1.679 21.590 1.00 97.69 100 ILE A N 1
ATOM 724 C CA . ILE A 1 100 ? -15.342 -2.617 20.854 1.00 97.69 100 ILE A CA 1
ATOM 725 C C . ILE A 1 100 ? -14.541 -3.279 19.729 1.00 97.69 100 ILE A C 1
ATOM 727 O O . ILE A 1 100 ? -14.654 -4.481 19.504 1.00 97.69 100 ILE A O 1
ATOM 731 N N . ALA A 1 101 ? -13.716 -2.495 19.032 1.00 97.94 101 ALA A N 1
ATOM 732 C CA . ALA A 1 101 ? -12.854 -2.973 17.961 1.00 97.94 101 ALA A CA 1
ATOM 733 C C . ALA A 1 101 ? -11.482 -2.308 18.063 1.00 97.94 101 ALA A C 1
ATOM 735 O O . ALA A 1 101 ? -11.383 -1.083 18.152 1.00 97.94 101 ALA A O 1
ATOM 736 N N . GLN A 1 102 ? -10.423 -3.113 18.038 1.00 98.38 102 GLN A N 1
ATOM 737 C CA . GLN A 1 102 ? -9.060 -2.590 17.996 1.00 98.38 102 GLN A CA 1
ATOM 738 C C . GLN A 1 102 ? -8.769 -2.012 16.602 1.00 98.38 102 GLN A C 1
ATOM 740 O O . GLN A 1 102 ? -9.174 -2.627 15.611 1.00 98.38 102 GLN A O 1
ATOM 745 N N . PRO A 1 103 ? -8.082 -0.860 16.502 1.00 98.44 103 PRO A N 1
ATOM 746 C CA . PRO A 1 103 ? -7.621 -0.363 15.217 1.00 98.44 103 PRO A CA 1
ATOM 747 C C . PRO A 1 103 ? -6.580 -1.316 14.627 1.00 98.44 103 PRO A C 1
ATOM 749 O O . PRO A 1 103 ? -5.792 -1.939 15.341 1.00 98.44 103 PRO A O 1
ATOM 752 N N . VAL A 1 104 ? -6.564 -1.398 13.304 1.00 98.38 104 VAL A N 1
ATOM 753 C CA . VAL A 1 104 ? -5.556 -2.128 12.539 1.00 98.38 104 VAL A CA 1
ATOM 754 C C . VAL A 1 104 ? -4.665 -1.098 11.864 1.00 98.38 104 VAL A C 1
ATOM 756 O O . VAL A 1 104 ? -5.161 -0.259 11.117 1.00 98.38 104 VAL A O 1
ATOM 759 N N . ASN A 1 105 ? -3.357 -1.151 12.112 1.00 98.44 105 ASN A N 1
ATOM 760 C CA . ASN A 1 105 ? -2.410 -0.193 11.540 1.00 98.44 105 ASN A CA 1
ATOM 761 C C . ASN A 1 105 ? -2.261 -0.364 10.024 1.00 98.44 105 ASN A C 1
ATOM 763 O O . ASN A 1 105 ? -2.311 -1.478 9.497 1.00 98.44 105 ASN A O 1
ATOM 767 N N . HIS A 1 106 ? -2.046 0.753 9.333 1.00 98.56 106 HIS A N 1
ATOM 768 C CA . HIS A 1 106 ? -1.692 0.763 7.919 1.00 98.56 106 HIS A CA 1
ATOM 769 C C . HIS A 1 106 ? -0.194 0.478 7.793 1.00 98.56 106 HIS A C 1
ATOM 771 O O . HIS A 1 106 ? 0.618 1.219 8.338 1.00 98.56 106 HIS A O 1
ATOM 777 N N . VAL A 1 107 ? 0.195 -0.582 7.090 1.00 98.50 107 VAL A N 1
ATOM 778 C CA . VAL A 1 107 ? 1.602 -0.997 6.984 1.00 98.50 107 VAL A CA 1
ATOM 779 C C . VAL A 1 107 ? 2.103 -0.792 5.562 1.00 98.50 107 VAL A C 1
ATOM 781 O O . VAL A 1 107 ? 1.597 -1.417 4.627 1.00 98.50 107 VAL A O 1
ATOM 784 N N . ILE A 1 108 ? 3.133 0.041 5.414 1.00 98.56 108 ILE A N 1
ATOM 785 C CA . ILE A 1 108 ? 3.852 0.282 4.160 1.00 98.56 108 ILE A CA 1
ATOM 786 C C . ILE A 1 108 ? 5.202 -0.430 4.225 1.00 98.56 108 ILE A C 1
ATOM 788 O O . ILE A 1 108 ? 5.993 -0.214 5.141 1.00 98.56 108 ILE A O 1
ATOM 792 N N . VAL A 1 109 ? 5.494 -1.270 3.237 1.00 98.38 109 VAL A N 1
ATOM 793 C CA . VAL A 1 109 ? 6.786 -1.949 3.113 1.00 98.38 109 VAL A CA 1
ATOM 794 C C . VAL A 1 109 ? 7.667 -1.202 2.129 1.00 98.38 109 VAL A C 1
ATOM 796 O O . VAL A 1 109 ? 7.266 -0.934 0.997 1.00 98.38 109 VAL A O 1
ATOM 799 N N . ARG A 1 110 ? 8.893 -0.921 2.565 1.00 98.06 110 ARG A N 1
ATOM 800 C CA . ARG A 1 110 ? 9.978 -0.386 1.752 1.00 98.06 110 ARG A CA 1
ATOM 801 C C . ARG A 1 110 ? 10.872 -1.512 1.268 1.00 98.06 110 ARG A C 1
ATOM 803 O O . ARG A 1 110 ? 11.435 -2.265 2.064 1.00 98.06 110 ARG A O 1
ATOM 810 N N . THR A 1 111 ? 11.026 -1.605 -0.045 1.00 96.69 111 THR A N 1
ATOM 811 C CA . THR A 1 111 ? 11.924 -2.570 -0.681 1.00 96.69 111 THR A CA 1
ATOM 812 C C . THR A 1 111 ? 13.081 -1.827 -1.341 1.00 96.69 111 THR A C 1
ATOM 814 O O . THR A 1 111 ? 12.823 -0.932 -2.149 1.00 96.69 111 THR A O 1
ATOM 817 N N . PRO A 1 112 ? 14.348 -2.166 -1.037 1.00 97.62 112 PRO A N 1
ATOM 818 C CA . PRO A 1 112 ? 15.508 -1.585 -1.704 1.00 97.62 112 PRO A CA 1
ATOM 819 C C . PRO A 1 112 ? 15.417 -1.712 -3.223 1.00 97.62 112 PRO A C 1
ATOM 821 O O . PRO A 1 112 ? 15.169 -2.800 -3.749 1.00 97.62 112 PRO A O 1
ATOM 824 N N . LYS A 1 113 ? 15.665 -0.613 -3.941 1.00 96.38 113 LYS A N 1
ATOM 825 C CA . LYS A 1 113 ? 15.758 -0.666 -5.399 1.00 96.38 113 LYS A CA 1
ATOM 826 C C . LYS A 1 113 ? 17.035 -1.425 -5.790 1.00 96.38 113 LYS A C 1
ATOM 828 O O . LYS A 1 113 ? 18.102 -1.108 -5.251 1.00 96.38 113 LYS A O 1
ATOM 833 N N . PRO A 1 114 ? 16.964 -2.389 -6.726 1.00 93.06 114 PRO A N 1
ATOM 834 C CA . PRO A 1 114 ? 18.156 -3.027 -7.266 1.00 93.06 114 PRO A CA 1
ATOM 835 C C . PRO A 1 114 ? 19.105 -2.002 -7.891 1.00 93.06 114 PRO A C 1
ATOM 837 O O . PRO A 1 114 ? 18.678 -0.937 -8.348 1.00 93.06 114 PRO A O 1
ATOM 840 N N . ALA A 1 115 ? 20.391 -2.349 -7.955 1.00 93.00 115 ALA A N 1
ATOM 841 C CA . ALA A 1 115 ? 21.340 -1.586 -8.753 1.00 93.00 115 ALA A CA 1
ATOM 842 C C . ALA A 1 115 ? 20.810 -1.448 -10.191 1.00 93.00 115 ALA A C 1
ATOM 844 O O . ALA A 1 115 ? 20.284 -2.431 -10.728 1.00 93.00 115 ALA A O 1
ATOM 845 N N . PRO A 1 116 ? 20.926 -0.262 -10.819 1.00 89.12 116 PRO A N 1
ATOM 846 C CA . PRO A 1 116 ? 20.643 -0.116 -12.235 1.00 89.12 116 PRO A CA 1
ATOM 847 C C . PRO A 1 116 ? 21.418 -1.184 -12.996 1.00 89.12 116 PRO A C 1
ATOM 849 O O . PRO A 1 116 ? 22.644 -1.263 -12.892 1.00 89.12 116 PRO A O 1
ATOM 852 N N . GLN A 1 117 ? 20.700 -2.040 -13.716 1.00 85.25 117 GLN A N 1
ATOM 853 C CA . GLN A 1 117 ? 21.364 -2.998 -14.579 1.00 85.25 117 GLN A CA 1
ATOM 854 C C . GLN A 1 117 ? 22.049 -2.210 -15.698 1.00 85.25 117 GLN A C 1
ATOM 856 O O . GLN A 1 117 ? 21.458 -1.244 -16.199 1.00 85.25 117 GLN A O 1
ATOM 861 N N . PRO A 1 118 ? 23.287 -2.572 -16.078 1.00 81.88 118 PRO A N 1
ATOM 862 C CA . PRO A 1 118 ? 23.903 -1.975 -17.245 1.00 81.88 118 PRO A CA 1
ATOM 863 C C . PRO A 1 118 ? 22.959 -2.223 -18.416 1.00 81.88 118 PRO A C 1
ATOM 865 O O . PRO A 1 118 ? 22.618 -3.368 -18.712 1.00 81.88 118 PRO A O 1
ATOM 868 N N . VAL A 1 119 ? 22.494 -1.145 -19.046 1.00 76.75 119 VAL A N 1
ATOM 869 C CA . VAL A 1 119 ? 21.755 -1.263 -20.297 1.00 76.75 119 VAL A CA 1
ATOM 870 C C . VAL A 1 119 ? 22.730 -1.920 -21.260 1.00 76.75 119 VAL A C 1
ATOM 872 O O . VAL A 1 119 ? 23.722 -1.301 -21.649 1.00 76.75 119 VAL A O 1
ATOM 875 N N . GLN A 1 120 ? 22.498 -3.190 -21.588 1.00 68.94 120 GLN A N 1
ATOM 876 C CA . GLN A 1 120 ? 23.164 -3.809 -22.718 1.00 68.94 120 GLN A CA 1
ATOM 877 C C . GLN A 1 120 ? 22.683 -3.021 -23.929 1.00 68.94 120 GLN A C 1
ATOM 879 O O . GLN A 1 120 ? 21.593 -3.255 -24.444 1.00 68.94 120 GLN A O 1
ATOM 884 N N . GLN A 1 121 ? 23.465 -2.019 -24.337 1.00 64.38 121 GLN A N 1
ATOM 885 C CA . GLN A 1 121 ? 23.375 -1.513 -25.692 1.00 64.38 121 GLN A CA 1
ATOM 886 C C . GLN A 1 121 ? 23.572 -2.755 -26.549 1.00 64.38 121 GLN A C 1
ATOM 888 O O . GLN A 1 121 ? 24.655 -3.341 -26.527 1.00 64.38 121 GLN A O 1
ATOM 893 N N . GLN A 1 122 ? 22.504 -3.226 -27.196 1.00 64.44 122 GLN A N 1
ATOM 894 C CA . GLN A 1 122 ? 22.643 -4.214 -28.250 1.00 64.44 122 GLN A CA 1
ATOM 895 C C . GLN A 1 122 ? 23.644 -3.593 -29.214 1.00 64.44 122 GLN A C 1
ATOM 897 O O . GLN A 1 122 ? 23.358 -2.572 -29.840 1.00 64.44 122 GLN A O 1
ATOM 902 N N . ALA A 1 123 ? 24.867 -4.119 -29.212 1.00 65.38 123 ALA A N 1
ATOM 903 C CA . ALA A 1 123 ? 25.917 -3.686 -30.106 1.00 65.38 123 ALA A CA 1
ATOM 904 C C . ALA A 1 123 ? 25.559 -4.255 -31.473 1.00 65.38 123 ALA A C 1
ATOM 906 O O . ALA A 1 123 ? 26.138 -5.237 -31.917 1.00 65.38 123 ALA A O 1
ATOM 907 N N . THR A 1 124 ? 24.526 -3.686 -32.084 1.00 76.00 124 THR A N 1
ATOM 908 C CA . THR A 1 124 ? 24.126 -4.049 -33.426 1.00 76.00 124 THR A CA 1
ATOM 909 C C . THR A 1 124 ? 25.242 -3.587 -34.346 1.00 76.00 124 THR A C 1
ATOM 911 O O . THR A 1 124 ? 25.579 -2.394 -34.383 1.00 76.00 124 THR A O 1
ATOM 914 N N . HIS A 1 125 ? 25.879 -4.532 -35.023 1.00 85.31 125 HIS A N 1
ATOM 915 C CA . HIS A 1 125 ? 27.006 -4.225 -35.885 1.00 85.31 125 HIS A CA 1
ATOM 916 C C . HIS A 1 125 ? 26.455 -3.637 -37.182 1.00 85.31 125 HIS A C 1
ATOM 918 O O . HIS A 1 125 ? 25.495 -4.144 -37.755 1.00 85.31 125 HIS A O 1
ATOM 924 N N . ARG A 1 126 ? 27.011 -2.507 -37.631 1.00 92.12 126 ARG A N 1
ATOM 925 C CA . ARG A 1 126 ? 26.597 -1.939 -38.916 1.00 92.12 126 ARG A CA 1
ATOM 926 C C . ARG A 1 126 ? 27.056 -2.884 -40.013 1.00 92.12 126 ARG A C 1
ATOM 928 O O . ARG A 1 126 ? 28.247 -3.159 -40.098 1.00 92.12 126 ARG A O 1
ATOM 935 N N . VAL A 1 127 ? 26.137 -3.297 -40.875 1.00 94.31 127 VAL A N 1
ATOM 936 C CA . VAL A 1 127 ? 26.411 -4.169 -42.033 1.00 94.31 127 VAL A CA 1
ATOM 937 C C . VAL A 1 127 ? 26.256 -3.457 -43.373 1.00 94.31 127 VAL A C 1
ATOM 939 O O . VAL A 1 127 ? 26.673 -3.969 -44.408 1.00 94.31 127 VAL A O 1
ATOM 942 N N . GLY A 1 128 ? 25.689 -2.251 -43.371 1.00 95.69 128 GLY A N 1
ATOM 943 C CA . GLY A 1 128 ? 25.581 -1.421 -44.564 1.00 95.69 128 GLY A CA 1
ATOM 944 C C . GLY A 1 128 ? 24.807 -0.136 -44.314 1.00 95.69 128 GLY A C 1
ATOM 945 O O . GLY A 1 128 ? 24.588 0.256 -43.169 1.00 95.69 128 GLY A O 1
ATOM 946 N N . ALA A 1 129 ? 24.374 0.510 -45.388 1.00 97.06 129 ALA A N 1
ATOM 947 C CA . ALA A 1 129 ? 23.594 1.736 -45.369 1.00 97.06 129 ALA A CA 1
ATOM 948 C C . ALA A 1 129 ? 22.664 1.832 -46.585 1.00 97.06 129 ALA A C 1
ATOM 950 O O . ALA A 1 129 ? 22.997 1.356 -47.666 1.00 97.06 129 ALA A O 1
ATOM 951 N N . ILE A 1 130 ? 21.535 2.514 -46.431 1.00 97.75 130 ILE A N 1
ATOM 952 C CA . ILE A 1 130 ? 20.728 3.029 -47.538 1.00 97.75 130 ILE A CA 1
ATOM 953 C C . ILE A 1 130 ? 21.141 4.481 -47.775 1.00 97.75 130 ILE A C 1
ATOM 955 O O . ILE A 1 130 ? 21.153 5.290 -46.845 1.00 97.75 130 ILE A O 1
ATOM 959 N N . CYS A 1 131 ? 21.517 4.814 -49.003 1.00 97.94 131 CYS A N 1
ATOM 960 C CA . CYS A 1 131 ? 21.898 6.154 -49.429 1.00 97.94 131 CYS A CA 1
ATOM 961 C C . CYS A 1 131 ? 20.664 7.024 -49.719 1.00 97.94 131 CYS A C 1
ATOM 963 O O . CYS A 1 131 ? 19.548 6.521 -49.836 1.00 97.94 131 CYS A O 1
ATOM 965 N N . ARG A 1 132 ? 20.835 8.348 -49.827 1.00 97.62 132 ARG A N 1
ATOM 966 C CA . ARG A 1 132 ? 19.704 9.281 -50.019 1.00 97.62 132 ARG A CA 1
ATOM 967 C C . ARG A 1 132 ? 18.981 9.152 -51.357 1.00 97.62 132 ARG A C 1
ATOM 969 O O . ARG A 1 132 ? 17.824 9.544 -51.451 1.00 97.62 132 ARG A O 1
ATOM 976 N N . ASP A 1 133 ? 19.647 8.623 -52.370 1.00 96.81 133 ASP A N 1
ATOM 977 C CA . ASP A 1 133 ? 19.048 8.291 -53.664 1.00 96.81 133 ASP A CA 1
ATOM 978 C C . ASP A 1 133 ? 18.364 6.909 -53.674 1.00 96.81 133 ASP A C 1
ATOM 980 O O . ASP A 1 133 ? 17.861 6.479 -54.710 1.00 96.81 133 ASP A O 1
ATOM 984 N N . GLY A 1 134 ? 18.333 6.217 -52.528 1.00 96.19 134 GLY A N 1
ATOM 985 C CA . GLY A 1 134 ? 17.777 4.875 -52.371 1.00 96.19 134 GLY A CA 1
ATOM 986 C C . GLY A 1 134 ? 18.770 3.745 -5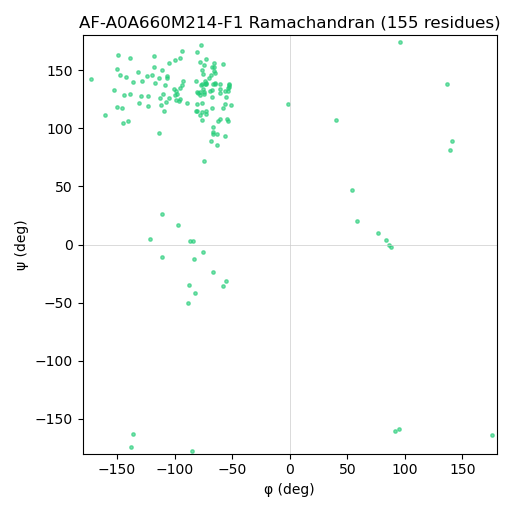2.652 1.00 96.19 134 GLY A C 1
ATOM 987 O O . GLY A 1 134 ? 18.413 2.581 -52.482 1.00 96.19 134 GLY A O 1
ATOM 988 N N . TRP A 1 135 ? 20.013 4.045 -53.049 1.00 97.12 135 TRP A N 1
ATOM 989 C CA . TRP A 1 135 ? 21.021 3.017 -53.303 1.00 97.12 135 TRP A CA 1
ATOM 990 C C . TRP A 1 135 ? 21.437 2.303 -52.010 1.00 97.12 135 TRP A C 1
ATOM 992 O O . TRP A 1 135 ? 21.775 2.946 -51.018 1.00 97.12 135 TRP A O 1
ATOM 1002 N N . GLN A 1 136 ? 21.497 0.970 -52.015 1.00 97.25 136 GLN A N 1
ATOM 1003 C CA . GLN A 1 136 ? 22.004 0.200 -50.876 1.00 97.25 136 GLN A CA 1
ATOM 1004 C C . GLN A 1 136 ? 23.522 -0.009 -50.970 1.00 97.25 136 GLN A C 1
ATOM 1006 O O . GLN A 1 136 ? 24.043 -0.597 -51.916 1.00 97.25 136 GLN A O 1
ATOM 1011 N N . SER A 1 137 ? 24.244 0.456 -49.956 1.00 95.75 137 SER A N 1
ATOM 1012 C CA . SER A 1 137 ? 25.687 0.303 -49.798 1.00 95.75 137 SER A CA 1
ATOM 1013 C C . SER A 1 137 ? 26.011 -0.716 -48.705 1.00 95.75 137 SER A C 1
ATOM 1015 O O . SER A 1 137 ? 25.360 -0.750 -47.667 1.00 95.75 137 SER A O 1
ATOM 1017 N N . SER A 1 138 ? 27.065 -1.509 -48.890 1.00 96.25 138 SER A N 1
ATOM 1018 C CA . SER A 1 138 ? 27.653 -2.352 -47.835 1.00 96.25 138 SER A CA 1
ATOM 1019 C C . SER A 1 138 ? 28.696 -1.612 -46.984 1.00 96.25 138 SER A C 1
ATOM 1021 O O . SER A 1 138 ? 29.327 -2.207 -46.115 1.00 96.25 138 SER A O 1
ATOM 1023 N N . ALA A 1 139 ? 28.917 -0.314 -47.220 1.00 95.38 139 ALA A N 1
ATOM 1024 C CA . ALA A 1 139 ? 29.837 0.487 -46.421 1.00 95.38 139 ALA A CA 1
ATOM 1025 C C . ALA A 1 139 ? 29.236 0.798 -45.042 1.00 95.38 139 ALA A C 1
ATOM 1027 O O . ALA A 1 139 ? 28.071 1.171 -44.939 1.00 95.38 139 ALA A O 1
ATOM 1028 N N . THR A 1 140 ? 30.049 0.703 -43.988 1.00 94.12 140 THR A N 1
ATOM 1029 C CA . THR A 1 140 ? 29.611 0.779 -42.576 1.00 94.12 140 THR A CA 1
ATOM 1030 C C . THR A 1 140 ? 30.277 1.918 -41.792 1.00 94.12 140 THR A C 1
ATOM 1032 O O . THR A 1 140 ? 30.069 2.078 -40.588 1.00 94.12 140 THR A O 1
ATOM 1035 N N . GLY A 1 141 ? 31.076 2.742 -42.479 1.00 89.38 141 GLY A N 1
ATOM 1036 C CA . GLY A 1 141 ? 31.964 3.733 -41.874 1.00 89.38 141 GLY A CA 1
ATOM 1037 C C . GLY A 1 141 ? 31.960 5.098 -42.560 1.00 89.38 141 GLY A C 1
ATOM 1038 O O . GLY A 1 141 ? 31.059 5.464 -43.316 1.00 89.38 141 GLY A O 1
ATOM 1039 N N . ARG A 1 142 ? 32.989 5.895 -42.263 1.00 91.94 142 ARG A N 1
ATOM 1040 C CA . ARG A 1 142 ? 33.131 7.254 -42.804 1.00 91.94 142 ARG A CA 1
ATOM 1041 C C . ARG A 1 142 ? 33.221 7.218 -44.331 1.00 91.94 142 ARG A C 1
ATOM 1043 O O . ARG A 1 142 ? 33.968 6.424 -44.887 1.00 91.94 142 ARG A O 1
ATOM 1050 N N . GLY A 1 143 ? 32.472 8.098 -44.992 1.00 92.94 143 GLY A N 1
ATOM 1051 C CA . GLY A 1 143 ? 32.423 8.176 -46.455 1.00 92.94 143 GLY A CA 1
ATOM 1052 C C . GLY A 1 143 ? 31.407 7.242 -47.117 1.00 92.94 143 GLY A C 1
ATOM 1053 O O . GLY A 1 143 ? 31.270 7.295 -48.338 1.00 92.94 143 GLY A O 1
ATOM 1054 N N . ALA A 1 144 ? 30.659 6.437 -46.350 1.00 96.31 144 ALA A N 1
ATOM 1055 C CA . ALA A 1 144 ? 29.524 5.694 -46.890 1.00 96.31 144 ALA A CA 1
ATOM 1056 C C . ALA A 1 144 ? 28.552 6.645 -47.608 1.00 96.31 144 ALA A C 1
ATOM 1058 O O . ALA A 1 144 ? 28.245 7.733 -47.109 1.00 96.31 144 ALA A O 1
ATOM 1059 N N . CYS A 1 145 ? 28.097 6.236 -48.794 1.00 97.06 145 CYS A N 1
ATOM 1060 C CA . CYS A 1 145 ? 27.187 7.006 -49.640 1.00 97.06 145 CYS A CA 1
ATOM 1061 C C . CYS A 1 145 ? 27.689 8.406 -50.055 1.00 97.06 145 CYS A C 1
ATOM 1063 O O . CYS A 1 145 ? 26.877 9.239 -50.445 1.00 97.06 145 CYS A O 1
ATOM 1065 N N . SER A 1 146 ? 28.995 8.703 -50.012 1.00 96.94 146 SER A N 1
ATOM 1066 C CA . SER A 1 146 ? 29.525 10.042 -50.349 1.00 96.94 146 SER A CA 1
ATOM 1067 C C . SER A 1 146 ? 29.163 10.519 -51.761 1.00 96.94 146 SER A C 1
ATOM 1069 O O . SER A 1 146 ? 28.859 11.693 -51.950 1.00 96.94 146 SER A O 1
ATOM 1071 N N . HIS A 1 147 ? 29.123 9.605 -52.731 1.00 95.12 147 HIS A N 1
ATOM 1072 C CA . HIS A 1 147 ? 28.710 9.884 -54.113 1.00 95.12 147 HIS A CA 1
ATOM 1073 C C . HIS A 1 147 ? 27.184 9.865 -54.305 1.00 95.12 147 HIS A C 1
ATOM 1075 O O . HIS A 1 147 ? 26.687 10.338 -55.320 1.00 95.12 147 HIS A O 1
ATOM 1081 N N . HIS A 1 148 ? 26.451 9.361 -53.311 1.00 96.31 148 HIS A N 1
ATOM 1082 C CA . HIS A 1 148 ? 25.000 9.152 -53.320 1.00 96.31 148 HIS A CA 1
ATOM 1083 C C . HIS A 1 148 ? 24.273 10.119 -52.363 1.00 96.31 148 HIS A C 1
ATOM 1085 O O . HIS A 1 148 ? 23.219 9.815 -51.805 1.00 96.31 148 HIS A O 1
ATOM 1091 N N . GLY A 1 149 ? 24.876 11.286 -52.104 1.00 95.81 149 GLY A N 1
ATOM 1092 C CA . GLY A 1 149 ? 24.291 12.334 -51.260 1.00 95.81 149 GLY A CA 1
ATOM 1093 C C . GLY A 1 149 ? 24.347 12.077 -49.748 1.00 95.81 149 GLY A C 1
ATOM 1094 O O . GLY A 1 149 ? 23.750 12.834 -48.979 1.00 95.81 149 GLY A O 1
ATOM 1095 N N . GLY A 1 150 ? 25.077 11.052 -49.310 1.00 96.56 150 GLY A N 1
ATOM 1096 C CA . GLY A 1 150 ? 25.230 10.654 -47.913 1.00 96.56 150 GLY A CA 1
ATOM 1097 C C . GLY A 1 150 ? 24.276 9.538 -47.483 1.00 96.56 150 GLY A C 1
ATOM 1098 O O . GLY A 1 150 ? 23.416 9.086 -48.239 1.00 96.56 150 GLY A O 1
ATOM 1099 N N . VAL A 1 151 ? 24.471 9.060 -46.254 1.00 97.50 151 VAL A N 1
ATOM 1100 C CA . VAL A 1 151 ? 23.664 7.985 -45.661 1.00 97.50 151 VAL A CA 1
ATOM 1101 C C . VAL A 1 151 ? 22.286 8.519 -45.275 1.00 97.50 151 VAL A C 1
ATOM 1103 O O . VAL A 1 151 ? 22.182 9.550 -44.609 1.00 97.50 151 VAL A O 1
ATOM 1106 N N . SER A 1 152 ? 21.244 7.799 -45.682 1.00 96.75 152 SER A N 1
ATOM 1107 C CA . SER A 1 152 ? 19.871 7.972 -45.208 1.00 96.75 152 SER A CA 1
ATOM 1108 C C . SER A 1 152 ? 19.620 7.127 -43.959 1.00 96.75 152 SER A C 1
ATOM 1110 O O . SER A 1 152 ? 19.187 7.649 -42.937 1.00 96.75 152 SER A O 1
ATOM 1112 N N . GLU A 1 153 ? 19.957 5.838 -44.016 1.00 95.62 153 GLU A N 1
ATOM 1113 C CA . GLU A 1 153 ? 19.739 4.879 -42.929 1.00 95.62 153 GLU A CA 1
ATOM 1114 C C . GLU A 1 153 ? 20.918 3.902 -42.827 1.00 95.62 153 GLU A C 1
ATOM 1116 O O . GLU A 1 153 ? 21.498 3.530 -43.843 1.00 95.62 153 GLU A O 1
ATOM 1121 N N . TRP A 1 154 ? 21.293 3.488 -41.613 1.00 94.81 154 TRP A N 1
ATOM 1122 C CA . TRP A 1 154 ? 22.282 2.425 -41.396 1.00 94.81 154 TRP A CA 1
ATOM 1123 C C . TRP A 1 154 ? 21.575 1.079 -41.247 1.00 94.81 154 TRP A C 1
ATOM 1125 O O . TRP A 1 154 ? 20.585 0.981 -40.530 1.00 94.81 154 TRP A O 1
ATOM 1135 N N . LEU A 1 155 ? 22.122 0.047 -41.879 1.00 93.12 155 LEU A N 1
ATOM 1136 C CA . LEU A 1 155 ? 21.685 -1.336 -41.740 1.00 93.12 155 LEU A CA 1
ATOM 1137 C C . LEU A 1 155 ? 22.497 -2.014 -40.642 1.00 93.12 155 LEU A C 1
ATOM 1139 O O . LEU A 1 155 ? 23.711 -1.807 -40.544 1.00 93.12 155 LEU A O 1
ATOM 1143 N N . TYR A 1 156 ? 21.827 -2.836 -39.849 1.00 90.06 156 TYR A N 1
ATOM 1144 C CA . TYR A 1 156 ? 22.358 -3.435 -38.635 1.00 90.06 156 TYR A CA 1
ATOM 1145 C C . TYR A 1 156 ? 22.0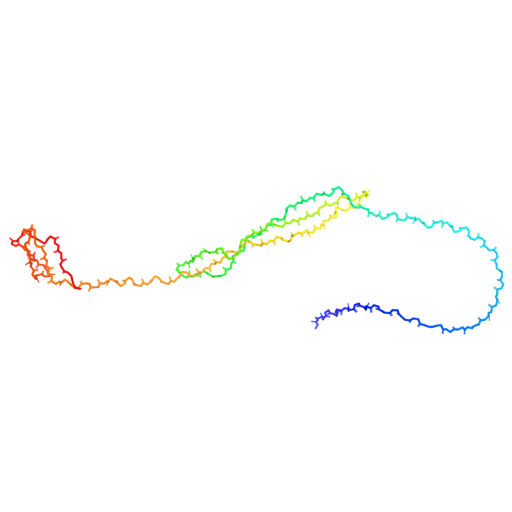80 -4.945 -38.598 1.00 90.06 156 TYR A C 1
ATOM 1147 O O . TYR A 1 156 ? 21.046 -5.375 -39.111 1.00 90.06 156 TYR A O 1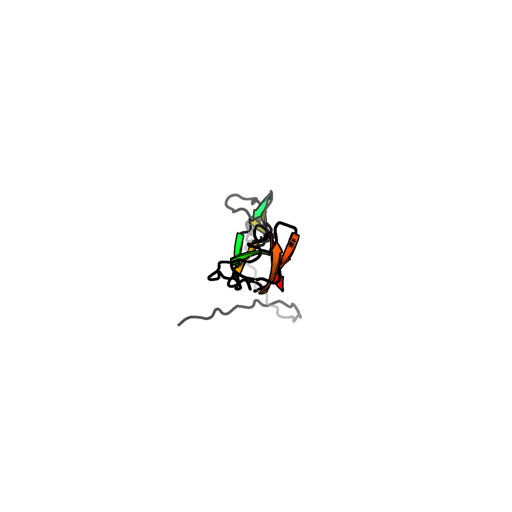
ATOM 1155 N N . GLU A 1 157 ? 22.980 -5.712 -37.979 1.00 82.50 157 GLU A N 1
ATOM 1156 C CA . GLU A 1 157 ? 22.798 -7.123 -37.584 1.00 82.50 157 GLU A CA 1
ATOM 1157 C C . GLU A 1 157 ? 22.911 -7.307 -36.065 1.00 82.50 157 GLU A C 1
ATOM 1159 O O . GLU A 1 157 ? 23.658 -6.521 -35.424 1.00 82.50 157 GLU A O 1
#

Secondary structure (DSSP, 8-state):
--PPP----PPPP-----------------------PPPP--PPP-EEEEEEEEEPPPEEEEE--BTTBEEEEEEE--B-EEEEEEEESSTT---EEEEEE--B-EEEEEEEPPPPPP-----PPEEEEEETTS-EE---STTTTGGGTSEEEEEE-

Sequence (157 aa):
MGSKPQVVKGVIGAAVGIAALAGIAGAMSNGQQQHATPAPVIQPVTYSDCRTEEIPFETQYEGSTGQYGYTEAVKQQGVVGSKKICKPSKPGYEDKVEVIAQPVNHVIVRTPKPAPQPVQQQATHRVGAICRDGWQSSATGRGACSHHGGVSEWLYE

Foldseek 3Di:
DDDDDDDDDDDDDDDDDDDDDDDDDDDDDDDDPPPPDPDPPPDDKDWAPKDKDKAFAAEEEDEDEAPQGWDKDWPDAKDIWMWIWTDIPDPPDHTDIDTPGDIDHTYIYIDYDDDPDPPPPVPFQFQWFQAPQRDTGRDRDPCHCVVRNDGPGTDTD

pLDDT: mean 81.33, std 22.19, range [35.78, 98.56]

Radius of gyration: 44.76 Å; Cα contacts (8 Å, |Δi|>4): 252; chains: 1; bounding box: 65×49×132 Å

Mean predicted aligned error: 17.72 Å